Protein AF-A0A3S2AG79-F1 (afdb_monomer_lite)

Secondary structure (DSSP, 8-state):
------HHHHHHHHHHHTTS--TT-SSGGGGS-EEEEETTEEEEE---SS--

Sequence (52 aa):
MRVILERSNLLKSLNHVHRVVERRNTIPILSNVLLGAEGASLEMKATDLDLE

Foldseek 3Di:
DDDDDDPVVVVVQCVVACVQQDPPDPPVVLNDWDWDDDDNDTDIHHHPPPHD

Structure (mmCIF, N/CA/C/O backbone):
data_AF-A0A3S2AG79-F1
#
_entry.id   AF-A0A3S2AG79-F1
#
loop_
_atom_site.group_PDB
_atom_site.id
_atom_site.type_symbol
_atom_site.label_atom_id
_atom_site.label_alt_id
_atom_site.label_comp_id
_atom_site.label_asym_id
_atom_site.label_entity_id
_atom_site.label_seq_id
_atom_site.pdbx_PDB_ins_code
_atom_site.Cartn_x
_atom_site.Cartn_y
_atom_site.Cartn_z
_atom_site.occupancy
_atom_site.B_iso_or_equiv
_atom_site.auth_seq_id
_atom_site.auth_comp_id
_atom_site.auth_asym_id
_atom_site.auth_atom_id
_atom_site.pdbx_PDB_model_num
ATOM 1 N N . MET A 1 1 ? 9.198 -10.951 -3.984 1.00 85.44 1 MET A N 1
ATOM 2 C CA . MET A 1 1 ? 8.954 -10.027 -5.115 1.00 85.44 1 MET A CA 1
ATOM 3 C C . MET A 1 1 ? 10.160 -9.108 -5.276 1.00 85.44 1 MET A C 1
ATOM 5 O O . MET A 1 1 ? 10.686 -8.669 -4.261 1.00 85.44 1 MET A O 1
ATOM 9 N N . ARG A 1 2 ? 10.608 -8.821 -6.506 1.00 90.38 2 ARG A N 1
ATOM 10 C CA . ARG A 1 2 ? 11.657 -7.827 -6.796 1.00 90.38 2 ARG A CA 1
ATOM 11 C C . ARG A 1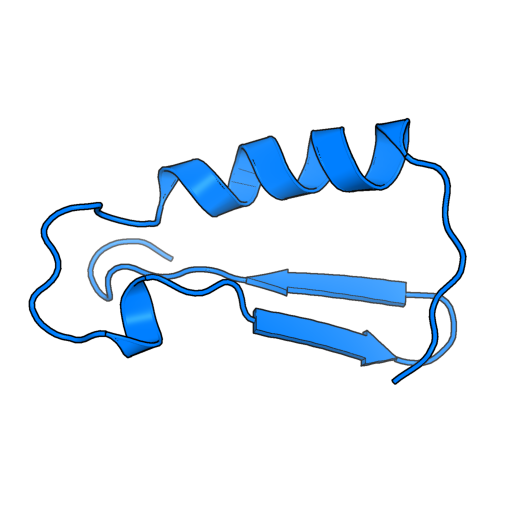 2 ? 11.188 -6.960 -7.962 1.00 90.38 2 ARG A C 1
ATOM 13 O O . ARG A 1 2 ? 10.943 -7.494 -9.035 1.00 90.38 2 ARG A O 1
ATOM 20 N N . VAL A 1 3 ? 11.063 -5.654 -7.740 1.00 92.50 3 VAL A N 1
ATOM 21 C CA . VAL A 1 3 ? 10.603 -4.680 -8.743 1.00 92.50 3 VAL A CA 1
ATOM 22 C C . VAL A 1 3 ? 11.599 -3.528 -8.779 1.00 92.50 3 VAL A C 1
ATOM 24 O O . VAL A 1 3 ? 12.116 -3.130 -7.736 1.00 92.50 3 VAL A O 1
ATOM 27 N N . ILE A 1 4 ? 11.886 -3.014 -9.972 1.00 94.50 4 ILE A N 1
ATOM 28 C CA . ILE A 1 4 ? 12.712 -1.823 -10.180 1.00 94.50 4 ILE A CA 1
ATOM 29 C C . ILE A 1 4 ? 11.846 -0.827 -10.939 1.00 94.50 4 ILE A C 1
ATOM 31 O O . ILE A 1 4 ? 11.313 -1.152 -11.995 1.00 94.50 4 ILE A O 1
ATOM 35 N N . LEU A 1 5 ? 11.675 0.362 -10.375 1.00 94.06 5 LEU A N 1
ATOM 36 C CA . LEU A 1 5 ? 10.873 1.427 -10.956 1.00 94.06 5 LEU A CA 1
ATOM 37 C C . LEU A 1 5 ? 11.402 2.787 -10.513 1.00 94.06 5 LEU A C 1
ATOM 39 O O . LEU A 1 5 ? 12.113 2.903 -9.514 1.00 94.06 5 LEU A O 1
ATOM 43 N N . GLU A 1 6 ? 11.000 3.821 -11.241 1.00 96.75 6 GLU A N 1
ATOM 44 C CA . GLU A 1 6 ? 11.303 5.201 -10.893 1.00 96.75 6 GLU A CA 1
ATOM 45 C C . GLU A 1 6 ? 10.640 5.613 -9.576 1.00 96.75 6 GLU A C 1
ATOM 47 O O . GLU A 1 6 ? 9.443 5.397 -9.351 1.00 96.75 6 GLU A O 1
ATOM 52 N N . ARG A 1 7 ? 11.411 6.290 -8.718 1.00 96.25 7 ARG A N 1
ATOM 53 C CA . ARG A 1 7 ? 10.929 6.777 -7.417 1.00 96.25 7 ARG A CA 1
ATOM 54 C C . ARG A 1 7 ? 9.719 7.700 -7.568 1.00 96.25 7 ARG A C 1
ATOM 56 O O . ARG A 1 7 ? 8.798 7.635 -6.759 1.00 96.25 7 ARG A O 1
ATOM 63 N N . SER A 1 8 ? 9.726 8.573 -8.574 1.00 96.94 8 SER A N 1
ATOM 64 C CA . SER A 1 8 ? 8.640 9.526 -8.839 1.00 96.94 8 SER A CA 1
ATOM 65 C C . SER A 1 8 ? 7.317 8.819 -9.147 1.00 96.94 8 SER A C 1
ATOM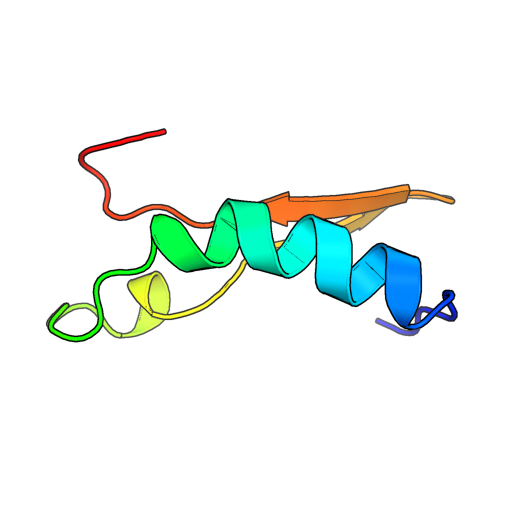 67 O O . SER A 1 8 ? 6.277 9.220 -8.622 1.00 96.94 8 SER A O 1
ATOM 69 N N . ASN A 1 9 ? 7.361 7.732 -9.921 1.00 93.81 9 ASN A N 1
ATOM 70 C CA . ASN A 1 9 ? 6.187 6.934 -10.276 1.00 93.81 9 ASN A CA 1
ATOM 71 C C . ASN A 1 9 ? 5.604 6.216 -9.053 1.00 93.81 9 ASN A C 1
ATOM 73 O O . ASN A 1 9 ? 4.385 6.230 -8.853 1.00 93.81 9 ASN A O 1
ATOM 77 N N . LEU A 1 10 ? 6.474 5.653 -8.205 1.00 93.75 10 LEU A N 1
ATOM 78 C CA . LEU A 1 10 ? 6.059 5.035 -6.946 1.00 93.75 10 LEU A CA 1
ATOM 79 C C . LEU A 1 10 ? 5.398 6.060 -6.019 1.00 93.75 10 LEU A C 1
ATOM 81 O O . LEU A 1 10 ? 4.296 5.832 -5.527 1.00 93.75 10 LEU A O 1
ATOM 85 N N . LEU A 1 11 ? 6.050 7.208 -5.814 1.00 94.06 11 LEU A N 1
ATOM 86 C CA . LEU A 1 11 ? 5.571 8.249 -4.906 1.00 94.06 11 LEU A CA 1
ATOM 87 C C . LEU A 1 11 ? 4.221 8.818 -5.359 1.00 94.06 11 LEU A C 1
ATOM 89 O O . LEU A 1 11 ? 3.326 9.017 -4.541 1.00 94.06 11 LEU A O 1
ATOM 93 N N . LYS A 1 12 ? 4.063 9.058 -6.668 1.00 93.06 12 LYS A N 1
ATOM 94 C CA . LYS A 1 12 ? 2.805 9.542 -7.245 1.00 93.06 12 LYS A CA 1
ATOM 95 C C . LYS A 1 12 ? 1.666 8.585 -6.915 1.00 93.06 12 LYS A C 1
ATOM 97 O O . LYS A 1 12 ? 0.641 9.028 -6.413 1.00 93.06 12 LYS A O 1
ATOM 102 N N . SER A 1 13 ? 1.855 7.295 -7.158 1.00 91.44 13 SER A N 1
ATOM 103 C CA . SER A 1 13 ? 0.808 6.290 -6.979 1.00 91.44 13 SER A CA 1
ATOM 104 C C . SER A 1 13 ? 0.525 6.008 -5.492 1.00 91.44 13 SER A C 1
ATOM 106 O O . SER A 1 13 ? -0.636 5.958 -5.096 1.00 91.44 13 SER A O 1
ATOM 108 N N . LEU A 1 14 ? 1.556 5.965 -4.635 1.00 92.00 14 LEU A N 1
ATOM 109 C CA . LEU A 1 14 ? 1.398 5.848 -3.176 1.00 92.00 14 LEU A CA 1
ATOM 110 C C . LEU A 1 14 ? 0.588 7.000 -2.572 1.00 92.00 14 LEU A C 1
ATOM 112 O O . LEU A 1 14 ? -0.244 6.768 -1.703 1.00 92.00 14 LEU A O 1
ATOM 116 N N . ASN A 1 15 ? 0.787 8.233 -3.047 1.00 90.69 15 ASN A N 1
ATOM 117 C CA . ASN A 1 15 ? 0.025 9.388 -2.565 1.00 90.69 15 ASN A CA 1
ATOM 118 C C . ASN A 1 15 ? -1.484 9.289 -2.849 1.00 90.69 15 ASN A C 1
ATOM 120 O O . ASN A 1 15 ? -2.261 9.932 -2.143 1.00 90.69 15 ASN A O 1
ATOM 124 N N . HIS A 1 16 ? -1.899 8.515 -3.860 1.00 87.00 16 HIS A N 1
ATOM 125 C CA . HIS A 1 16 ? -3.318 8.279 -4.136 1.00 87.00 16 HIS A CA 1
ATOM 126 C C . HIS A 1 16 ? -3.899 7.275 -3.135 1.00 87.00 16 HIS A C 1
ATOM 128 O O . HIS A 1 16 ? -4.894 7.577 -2.485 1.00 87.00 16 HIS A O 1
ATOM 134 N N . VAL A 1 17 ? -3.238 6.128 -2.944 1.00 86.50 17 VAL A N 1
ATOM 135 C CA . VAL A 1 17 ? -3.765 5.030 -2.110 1.00 86.50 17 VAL A CA 1
ATOM 136 C C . VAL A 1 17 ? -3.590 5.257 -0.605 1.00 86.50 17 VAL A C 1
ATOM 138 O O . VAL A 1 17 ? -4.439 4.858 0.180 1.00 86.50 17 VAL A O 1
ATOM 141 N N . HIS A 1 18 ? -2.539 5.959 -0.169 1.00 82.38 18 HIS A N 1
ATOM 142 C CA . HIS A 1 18 ? -2.277 6.184 1.259 1.00 82.38 18 HIS A CA 1
ATOM 143 C C . HIS A 1 18 ? -3.357 7.055 1.933 1.00 82.38 18 HIS A C 1
ATOM 145 O O . HIS A 1 18 ? -3.478 7.053 3.155 1.00 82.38 18 HIS A O 1
ATOM 151 N N . ARG A 1 19 ? -4.152 7.823 1.178 1.00 82.56 19 ARG A N 1
ATOM 152 C CA . ARG A 1 19 ? -5.224 8.652 1.761 1.00 82.56 19 ARG A CA 1
ATOM 153 C C . ARG A 1 19 ? -6.391 7.837 2.313 1.00 82.56 19 ARG A C 1
ATOM 155 O O . ARG A 1 19 ? -7.052 8.326 3.218 1.00 82.56 19 ARG A O 1
ATOM 162 N N . VAL A 1 20 ? -6.596 6.633 1.784 1.00 82.06 20 VAL A N 1
ATOM 163 C CA . VAL A 1 20 ? -7.661 5.708 2.201 1.00 82.06 20 VAL A CA 1
ATOM 164 C C . VAL A 1 20 ? -7.289 4.994 3.508 1.00 82.06 20 VAL A C 1
ATOM 166 O O . VAL A 1 20 ? -8.140 4.490 4.222 1.00 82.06 20 VAL A O 1
ATOM 169 N N . VAL A 1 21 ? -6.004 4.975 3.876 1.00 81.75 21 VAL A N 1
ATOM 170 C CA . VAL A 1 21 ? -5.543 4.307 5.096 1.00 81.75 21 VAL A CA 1
ATOM 171 C C . VAL A 1 21 ? -5.802 5.179 6.328 1.00 81.75 21 VAL A C 1
ATOM 173 O O . VAL A 1 21 ? -5.104 6.172 6.570 1.00 81.75 21 VAL A O 1
ATOM 176 N N . GLU A 1 22 ? -6.754 4.773 7.169 1.00 81.06 22 GLU A N 1
ATOM 177 C CA . GLU A 1 22 ? -6.966 5.397 8.474 1.00 81.06 22 GLU A CA 1
ATOM 178 C C . GLU A 1 22 ? -5.857 5.046 9.476 1.00 81.06 22 GLU A C 1
ATOM 180 O O . GLU A 1 22 ? -5.636 3.895 9.847 1.00 81.06 22 GLU A O 1
ATOM 185 N N . ARG A 1 23 ? -5.204 6.073 10.033 1.00 74.00 23 ARG A N 1
ATOM 186 C CA . ARG A 1 23 ? -4.118 5.899 11.020 1.00 74.00 23 ARG A CA 1
ATOM 187 C C . ARG A 1 23 ? -4.568 5.349 12.376 1.00 74.00 23 ARG A C 1
ATOM 189 O O . ARG A 1 23 ? -3.718 5.016 13.197 1.00 74.00 23 ARG A O 1
ATOM 196 N N . ARG A 1 24 ? -5.874 5.343 12.653 1.00 83.06 24 ARG A N 1
ATOM 197 C CA . ARG A 1 24 ? -6.457 4.920 13.938 1.00 83.06 24 ARG A CA 1
ATOM 198 C C . ARG A 1 24 ? -7.181 3.582 13.844 1.00 83.06 24 ARG A C 1
ATOM 200 O O . ARG A 1 24 ? -7.877 3.214 14.787 1.00 83.06 24 ARG A O 1
ATOM 207 N N . ASN A 1 25 ? -7.013 2.868 12.735 1.00 79.75 25 ASN A N 1
ATOM 208 C CA . ASN A 1 25 ? -7.703 1.611 12.538 1.00 79.75 25 ASN A CA 1
ATOM 209 C C . ASN A 1 25 ? -7.206 0.560 13.549 1.00 79.75 25 ASN A C 1
ATOM 211 O O . ASN A 1 25 ? -6.002 0.402 13.766 1.00 79.75 25 ASN A O 1
ATOM 215 N N . THR A 1 26 ? -8.135 -0.143 14.198 1.00 89.62 26 THR A N 1
ATOM 216 C CA . THR A 1 26 ? -7.821 -1.198 15.177 1.00 89.62 26 THR A CA 1
ATOM 217 C C . THR A 1 26 ? -7.498 -2.529 14.504 1.00 89.62 26 THR A C 1
ATOM 219 O O . THR A 1 26 ? -6.985 -3.429 15.166 1.00 89.62 26 THR A O 1
ATOM 222 N N . ILE A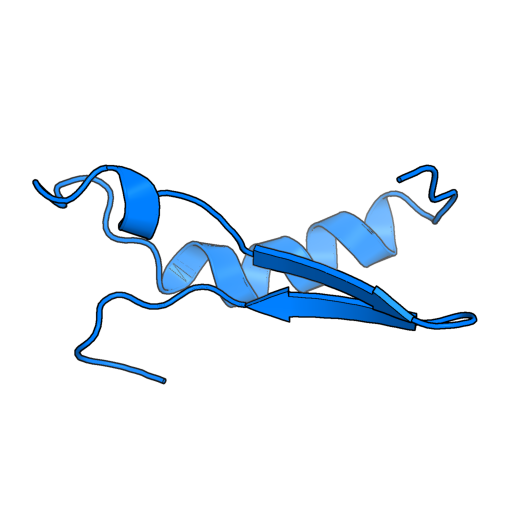 1 27 ? -7.760 -2.645 13.197 1.00 90.38 27 ILE A N 1
ATOM 223 C CA . ILE A 1 27 ? -7.440 -3.800 12.359 1.00 90.38 27 ILE A CA 1
ATOM 224 C C . ILE A 1 27 ? -6.082 -3.542 11.672 1.00 90.38 27 ILE A C 1
ATOM 226 O O . ILE A 1 27 ? -6.033 -2.824 10.672 1.00 90.38 27 ILE A O 1
ATOM 230 N N . PRO A 1 28 ? -4.958 -4.132 12.137 1.00 88.25 28 PRO A N 1
ATOM 231 C CA . PRO A 1 28 ? -3.620 -3.732 11.681 1.00 88.25 28 PRO A CA 1
ATOM 232 C C . PRO A 1 28 ? -3.347 -3.976 10.194 1.00 88.25 28 PRO A C 1
ATOM 234 O O . PRO A 1 28 ? -2.511 -3.294 9.606 1.00 88.25 28 PRO A O 1
ATOM 237 N N . ILE A 1 29 ? -4.034 -4.941 9.570 1.00 91.75 29 ILE A N 1
ATOM 238 C CA . ILE A 1 29 ? -3.860 -5.229 8.140 1.00 91.75 29 ILE A CA 1
ATOM 239 C C . ILE A 1 29 ? -4.378 -4.089 7.249 1.00 91.75 29 ILE A C 1
ATOM 241 O O . ILE A 1 29 ? -3.819 -3.877 6.177 1.00 91.75 29 ILE A O 1
ATOM 245 N N . LEU A 1 30 ? -5.364 -3.312 7.715 1.00 90.62 30 LEU A N 1
ATOM 246 C CA . LEU A 1 30 ? -5.914 -2.161 6.984 1.00 90.62 30 LEU A CA 1
ATOM 247 C C . LEU A 1 30 ? -4.975 -0.945 7.000 1.00 90.62 30 LEU A C 1
ATOM 249 O O . LEU A 1 30 ? -5.131 -0.030 6.202 1.00 90.62 30 LE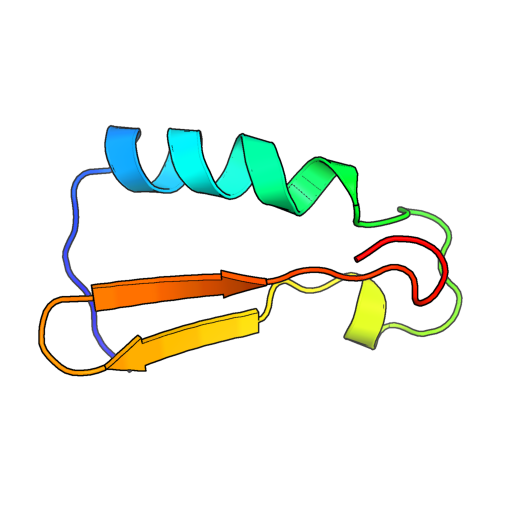U A O 1
ATOM 253 N N . SER A 1 31 ? -3.948 -0.959 7.855 1.00 88.75 31 SER A N 1
ATOM 254 C CA . SER A 1 31 ? -2.890 0.059 7.880 1.00 88.75 31 SER A CA 1
ATOM 255 C C . SER A 1 31 ? -1.826 -0.135 6.790 1.00 88.75 31 SER A C 1
ATOM 257 O O . SER A 1 31 ? -0.889 0.660 6.692 1.00 88.75 31 SER A O 1
ATOM 259 N N . ASN A 1 32 ? -1.933 -1.201 5.993 1.00 90.50 32 ASN A N 1
ATOM 260 C CA . ASN A 1 32 ? -0.966 -1.561 4.962 1.00 90.50 32 ASN A CA 1
ATOM 261 C C . ASN A 1 32 ? -1.511 -1.293 3.554 1.00 90.50 32 ASN A C 1
ATOM 263 O O . ASN A 1 32 ? -2.712 -1.179 3.332 1.00 90.50 32 ASN A O 1
ATOM 267 N N . VAL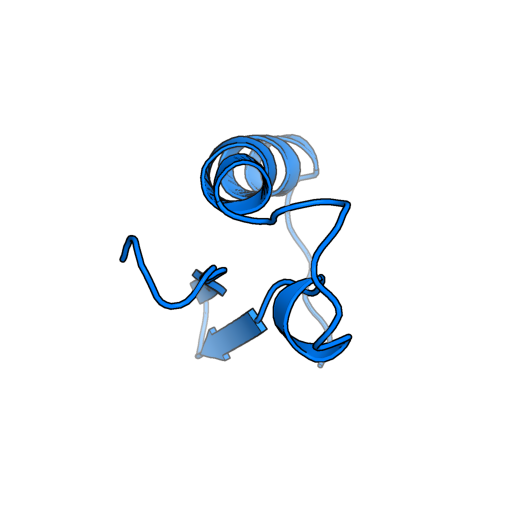 A 1 33 ? -0.599 -1.251 2.582 1.00 92.00 33 VAL A N 1
ATOM 268 C CA . VAL A 1 33 ? -0.929 -1.195 1.153 1.00 92.00 33 VAL A CA 1
ATOM 269 C C . VAL A 1 33 ? -0.663 -2.567 0.541 1.00 92.00 33 VAL A C 1
ATOM 271 O O . VAL A 1 33 ? 0.429 -3.120 0.695 1.00 92.00 33 VAL A O 1
ATOM 274 N N . LEU A 1 34 ? -1.647 -3.107 -0.174 1.00 92.81 34 LEU A N 1
ATOM 275 C CA . LEU A 1 34 ? -1.476 -4.296 -0.999 1.00 92.81 34 LEU A CA 1
ATOM 276 C C . LEU A 1 34 ? -0.650 -3.931 -2.232 1.00 92.81 34 LEU A C 1
ATOM 278 O O . LEU A 1 34 ? -1.022 -3.026 -2.974 1.00 92.81 34 LEU A O 1
ATOM 282 N N . LEU A 1 35 ? 0.440 -4.663 -2.461 1.00 94.38 35 LEU A N 1
ATOM 283 C CA . LEU A 1 35 ? 1.264 -4.560 -3.662 1.00 94.38 35 LEU A CA 1
ATOM 284 C C . LEU A 1 35 ? 1.090 -5.830 -4.500 1.00 94.38 35 LEU A C 1
ATOM 286 O O . LEU A 1 35 ? 1.481 -6.913 -4.061 1.00 94.38 35 LEU A O 1
ATOM 290 N N . GLY A 1 36 ? 0.527 -5.693 -5.698 1.00 95.12 36 GLY A N 1
ATOM 291 C CA . GLY A 1 36 ? 0.401 -6.772 -6.677 1.00 95.12 36 GLY A CA 1
ATOM 292 C C . GLY A 1 36 ? 1.326 -6.514 -7.857 1.00 95.12 36 GLY A C 1
ATOM 293 O O . GLY A 1 36 ? 1.199 -5.486 -8.507 1.00 95.12 36 GLY A O 1
ATOM 294 N N . ALA A 1 37 ? 2.267 -7.411 -8.144 1.00 95.62 37 ALA A N 1
ATOM 295 C CA . ALA A 1 37 ? 3.106 -7.298 -9.335 1.00 95.62 37 ALA A CA 1
ATOM 296 C C . ALA A 1 37 ? 2.765 -8.419 -10.315 1.00 95.62 37 ALA A C 1
ATOM 298 O O . ALA A 1 37 ? 2.950 -9.594 -9.994 1.00 95.62 37 ALA A O 1
ATOM 299 N N . GLU A 1 38 ? 2.306 -8.048 -11.508 1.00 95.19 38 GLU A N 1
ATOM 300 C CA . GLU A 1 38 ? 1.972 -8.978 -12.585 1.00 95.19 38 GLU A CA 1
ATOM 301 C C . GLU A 1 38 ? 2.593 -8.491 -13.898 1.00 95.19 38 GLU A C 1
ATOM 303 O O . GLU A 1 38 ? 2.352 -7.367 -14.354 1.00 95.19 38 GLU A O 1
ATOM 308 N N . GLY A 1 39 ? 3.446 -9.324 -14.501 1.00 91.88 39 GLY A N 1
ATOM 309 C CA . GLY A 1 39 ? 4.201 -8.961 -15.699 1.00 91.88 39 GLY A CA 1
ATOM 310 C C . GLY A 1 39 ? 5.027 -7.683 -15.502 1.00 91.88 39 GLY A C 1
ATOM 311 O O . GLY A 1 39 ? 5.934 -7.640 -14.672 1.00 91.88 39 GLY A O 1
ATOM 312 N N . ALA A 1 40 ? 4.706 -6.645 -16.281 1.00 92.56 40 ALA A N 1
ATOM 313 C CA . ALA A 1 40 ? 5.350 -5.328 -16.237 1.00 92.56 40 ALA A CA 1
ATOM 314 C C . ALA A 1 40 ? 4.550 -4.279 -15.436 1.00 92.56 40 ALA A C 1
ATOM 316 O O . ALA A 1 40 ? 4.833 -3.084 -15.529 1.00 92.56 40 ALA A O 1
ATOM 317 N N . SER A 1 41 ? 3.540 -4.708 -14.676 1.00 92.38 41 SER A N 1
ATOM 318 C CA . SER A 1 41 ? 2.655 -3.830 -13.912 1.00 92.38 41 SER A CA 1
ATOM 319 C C . SER A 1 41 ? 2.832 -4.014 -12.404 1.00 92.38 41 SER A C 1
ATOM 321 O O . SER A 1 41 ? 3.088 -5.119 -11.922 1.00 92.38 41 SER A O 1
ATOM 323 N N . LEU A 1 42 ? 2.711 -2.907 -11.666 1.00 94.31 42 LEU A N 1
ATOM 324 C CA . LEU A 1 42 ? 2.636 -2.883 -10.207 1.00 94.31 42 LEU A CA 1
ATOM 325 C C . LEU A 1 42 ? 1.319 -2.209 -9.814 1.00 94.31 42 LEU A C 1
ATOM 327 O O . LEU A 1 42 ? 1.164 -0.999 -9.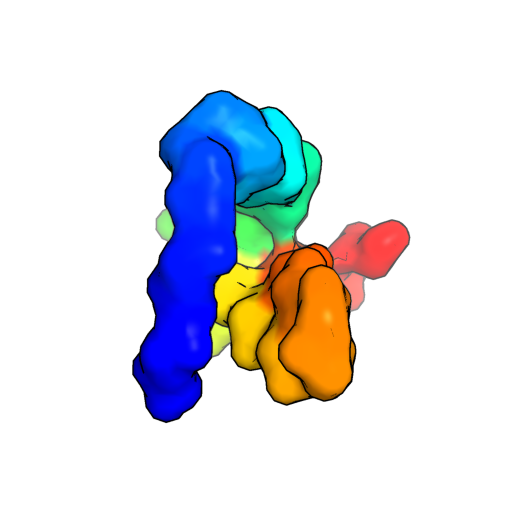978 1.00 94.31 42 LEU A O 1
ATOM 331 N N . GLU A 1 43 ? 0.386 -2.999 -9.304 1.00 93.75 43 GLU A N 1
ATOM 332 C CA . GLU A 1 43 ? -0.871 -2.554 -8.722 1.00 93.75 43 GLU A CA 1
ATOM 333 C C . GLU A 1 43 ? -0.684 -2.236 -7.234 1.00 93.75 43 GLU A C 1
ATOM 335 O O . GLU A 1 43 ? 0.045 -2.926 -6.513 1.00 93.75 43 GLU A O 1
ATOM 340 N N . MET A 1 44 ? -1.360 -1.183 -6.772 1.00 93.94 44 MET A N 1
ATOM 341 C CA . MET A 1 44 ? -1.420 -0.819 -5.362 1.00 93.94 44 MET A CA 1
ATOM 342 C C . MET A 1 44 ? -2.865 -0.593 -4.942 1.00 93.94 44 MET A C 1
ATOM 344 O O . MET A 1 44 ? -3.585 0.141 -5.615 1.00 93.94 44 MET A O 1
ATOM 348 N N . LYS A 1 45 ? -3.266 -1.195 -3.822 1.00 92.00 45 LYS A N 1
ATOM 349 C CA . LYS A 1 45 ? -4.607 -1.047 -3.242 1.00 92.00 45 LYS A CA 1
ATOM 350 C C . LYS A 1 45 ? -4.522 -0.800 -1.740 1.00 92.00 45 LYS A C 1
ATOM 352 O O . LYS A 1 45 ? -3.655 -1.348 -1.062 1.00 92.00 45 LYS A O 1
ATOM 357 N N . ALA A 1 46 ? -5.428 0.018 -1.233 1.00 91.19 46 ALA A N 1
ATOM 358 C CA . ALA A 1 46 ? -5.654 0.261 0.185 1.00 91.19 46 ALA A CA 1
ATOM 359 C C . ALA A 1 46 ? -7.164 0.396 0.395 1.00 91.19 46 ALA A C 1
ATOM 361 O O . ALA A 1 46 ? -7.859 0.814 -0.526 1.00 91.19 46 ALA A O 1
ATOM 362 N N . THR A 1 47 ? -7.659 0.024 1.569 1.00 88.56 47 THR A N 1
ATOM 363 C CA . THR A 1 47 ? -9.087 0.083 1.890 1.00 88.56 47 THR A CA 1
ATOM 364 C C . THR A 1 47 ? -9.263 0.309 3.385 1.00 88.56 47 THR A C 1
ATOM 366 O O . THR A 1 47 ? -8.484 -0.208 4.190 1.00 88.56 47 THR A O 1
ATOM 369 N N . ASP A 1 48 ? -10.285 1.071 3.744 1.00 87.56 48 ASP A N 1
ATOM 370 C CA . ASP A 1 48 ? -10.799 1.216 5.106 1.00 87.56 48 ASP A CA 1
ATOM 371 C C . ASP A 1 48 ? -12.098 0.413 5.320 1.00 87.56 48 ASP A C 1
ATOM 373 O O . ASP A 1 48 ? -12.667 0.473 6.404 1.00 87.56 48 ASP A O 1
ATOM 377 N N . LEU A 1 49 ? -12.500 -0.403 4.330 1.00 85.44 49 LEU A N 1
ATOM 378 C CA . LEU A 1 49 ? -13.766 -1.148 4.224 1.00 85.44 49 LEU A CA 1
ATOM 379 C C . LEU A 1 49 ? -15.017 -0.286 3.981 1.00 85.44 49 LEU A C 1
ATOM 381 O O . LEU A 1 49 ? -16.069 -0.853 3.680 1.00 85.44 49 LEU A O 1
ATOM 385 N N . ASP A 1 50 ? -14.899 1.040 4.052 1.00 78.62 50 ASP A N 1
ATOM 386 C CA . ASP A 1 50 ? -16.003 1.990 3.874 1.00 78.62 50 ASP A CA 1
ATOM 387 C C . ASP A 1 50 ? -15.939 2.699 2.509 1.00 78.62 50 ASP A C 1
ATOM 389 O O . ASP A 1 50 ? -16.974 3.028 1.921 1.00 78.62 50 ASP A O 1
ATOM 393 N N . LEU A 1 51 ? -14.730 2.905 1.983 1.00 63.53 51 LEU A N 1
ATOM 394 C CA . LEU A 1 51 ? -14.439 3.474 0.674 1.00 63.53 51 LEU A CA 1
ATOM 395 C C . LEU A 1 51 ? -13.566 2.505 -0.143 1.00 63.53 51 LEU A C 1
ATOM 397 O O . LEU A 1 51 ? -12.519 2.035 0.317 1.00 63.53 51 LEU A O 1
ATOM 401 N N . GLU A 1 52 ? -13.986 2.242 -1.382 1.00 52.56 52 GLU A N 1
ATOM 402 C CA . GLU A 1 52 ? -13.193 1.560 -2.417 1.00 52.56 52 GLU A CA 1
ATOM 403 C C . GLU A 1 52 ? -12.826 2.542 -3.539 1.00 52.56 52 GLU A C 1
ATOM 405 O O . GLU A 1 52 ? -13.729 3.279 -4.007 1.00 52.56 52 GLU A O 1
#

pLDDT: mean 88.63, std 8.05, range [52.56, 96.94]

Radius of gyration: 12.08 Å; chains: 1; bounding box: 29×20×31 Å